Protein AF-A0A509LLV4-F1 (afdb_monomer_lite)

Foldseek 3Di:
DVVVVVVVVVVVVVVVVVVVVVVLVVLLVLLLVLLVVLLVVLVVLLVQCPPPDPVSVVSNVLSVQLNVCSVVCVVVLSVVCVVVVQDSDSVRSVVSSVVVSVVVSVD

Sequence (107 aa):
MKKLFIVTLSIVMGLVSLSTAFASDKSECIYRSKIEQKISFYQARLYLTDSEYKILSDIGKDAEKIISYLQKEKDQLVQEMKDRKVELSAAKINRFIINKARIGDMS

Secondary structure (DSSP, 8-state):
-HHHHHHHHHHHHHHHHHHHHHHHHHHHHHHHHHHHHHHHHHHTTGGGTT-SSHHHHHHHHHHHHHHHHHHHSHHHHHHHHHHTT--S-HHHHHHHHHHHHHHHH--

Radius of gyration: 20.81 Å; chains: 1; bounding box: 53×24×62 Å

Structure (mmCIF, N/CA/C/O backbone):
data_AF-A0A509LLV4-F1
#
_entry.id   AF-A0A509LLV4-F1
#
loop_
_atom_site.group_PDB
_atom_site.id
_atom_site.type_symbol
_atom_site.label_atom_id
_atom_site.label_alt_id
_atom_site.label_comp_id
_atom_site.label_asym_id
_atom_site.label_entity_id
_atom_site.label_seq_id
_atom_site.pdbx_PDB_ins_code
_atom_site.Cartn_x
_atom_site.Cartn_y
_atom_site.Cartn_z
_atom_site.occupancy
_atom_site.B_iso_or_equiv
_atom_site.auth_seq_id
_atom_site.auth_comp_id
_atom_site.auth_asym_id
_atom_site.auth_atom_id
_atom_site.pdbx_PDB_model_num
ATOM 1 N N . MET A 1 1 ? 37.375 -10.429 -40.938 1.00 58.00 1 MET A N 1
ATOM 2 C CA . MET A 1 1 ? 36.568 -9.261 -40.507 1.00 58.00 1 MET A CA 1
ATOM 3 C C . MET A 1 1 ? 35.150 -9.619 -40.045 1.00 58.00 1 MET A C 1
ATOM 5 O O . MET A 1 1 ? 34.812 -9.247 -38.934 1.00 58.00 1 MET A O 1
ATOM 9 N N . LYS A 1 2 ? 34.345 -10.402 -40.789 1.00 55.44 2 LYS A N 1
ATOM 10 C CA . LYS A 1 2 ? 32.964 -10.771 -40.375 1.00 55.44 2 LYS A CA 1
ATOM 11 C C . LYS A 1 2 ? 32.849 -11.478 -39.008 1.00 55.44 2 LYS A C 1
ATOM 13 O O . LYS A 1 2 ? 31.958 -11.159 -38.235 1.00 55.44 2 LYS A O 1
ATOM 18 N N . LYS A 1 3 ? 33.768 -12.400 -38.683 1.00 55.19 3 LYS A N 1
ATOM 19 C CA . LYS A 1 3 ? 33.751 -13.142 -37.403 1.00 55.19 3 LYS A CA 1
ATOM 20 C C . LYS A 1 3 ? 34.016 -12.249 -36.180 1.00 55.19 3 LYS A C 1
ATOM 22 O O . LYS A 1 3 ? 33.401 -12.459 -35.146 1.00 55.19 3 LYS A O 1
ATOM 27 N N . LEU A 1 4 ? 34.875 -11.235 -36.321 1.00 61.66 4 LEU A N 1
ATOM 28 C CA . LEU A 1 4 ? 35.189 -10.290 -35.243 1.00 61.66 4 LEU A CA 1
ATOM 29 C C . LEU A 1 4 ? 33.963 -9.426 -34.895 1.00 61.66 4 LEU A C 1
ATOM 31 O O . LEU A 1 4 ? 33.672 -9.218 -33.726 1.00 61.66 4 LEU A O 1
ATOM 35 N N . PHE A 1 5 ? 33.202 -9.019 -35.917 1.00 58.75 5 PHE A N 1
ATOM 36 C CA . PHE A 1 5 ? 32.002 -8.189 -35.778 1.00 58.75 5 PHE A CA 1
ATOM 37 C C . PHE A 1 5 ? 30.840 -8.916 -35.073 1.00 58.75 5 PHE A C 1
ATOM 39 O O . PHE A 1 5 ? 30.132 -8.329 -34.257 1.00 58.75 5 PHE A O 1
ATOM 46 N N . ILE A 1 6 ? 30.663 -10.213 -35.351 1.00 63.56 6 ILE A N 1
ATOM 47 C CA . ILE A 1 6 ? 29.625 -11.042 -34.715 1.00 63.56 6 ILE A CA 1
ATOM 48 C C . ILE A 1 6 ? 29.936 -11.248 -33.227 1.00 63.56 6 ILE A C 1
ATOM 50 O O . ILE A 1 6 ? 29.045 -11.122 -32.393 1.00 63.56 6 ILE A O 1
ATOM 54 N N . VAL A 1 7 ? 31.203 -11.502 -32.881 1.00 62.09 7 VAL A N 1
ATOM 55 C CA . VAL A 1 7 ? 31.624 -11.670 -31.480 1.00 62.09 7 VAL A CA 1
ATOM 56 C C . VAL A 1 7 ? 31.405 -10.381 -30.686 1.00 62.09 7 VAL A C 1
ATOM 58 O O . VAL A 1 7 ? 30.842 -10.427 -29.595 1.00 62.09 7 VAL A O 1
ATOM 61 N N . THR A 1 8 ? 31.762 -9.221 -31.246 1.00 63.25 8 THR A N 1
ATOM 62 C CA . THR A 1 8 ? 31.513 -7.929 -30.589 1.00 63.25 8 THR A CA 1
ATOM 63 C C . THR A 1 8 ? 30.023 -7.634 -30.411 1.00 63.25 8 THR A C 1
ATOM 65 O O . THR A 1 8 ? 29.631 -7.120 -29.368 1.00 63.25 8 THR A O 1
ATOM 68 N N . LEU A 1 9 ? 29.173 -8.005 -31.376 1.00 65.38 9 LEU A N 1
ATOM 69 C CA . LEU A 1 9 ? 27.727 -7.776 -31.293 1.00 65.38 9 LEU A CA 1
ATOM 70 C C . LEU A 1 9 ? 27.070 -8.620 -30.187 1.00 65.38 9 LEU A C 1
ATOM 72 O O . LEU A 1 9 ? 26.252 -8.105 -29.427 1.00 65.38 9 LEU A O 1
ATOM 76 N N . SER A 1 10 ? 27.467 -9.888 -30.051 1.00 60.94 10 SER A N 1
ATOM 77 C CA . SER A 1 10 ? 26.960 -10.781 -28.999 1.00 60.94 10 SER A CA 1
ATOM 78 C C . SER A 1 10 ? 27.371 -10.330 -27.596 1.00 60.94 10 SER A C 1
ATOM 80 O O . SER A 1 10 ? 26.572 -10.410 -26.666 1.00 60.94 10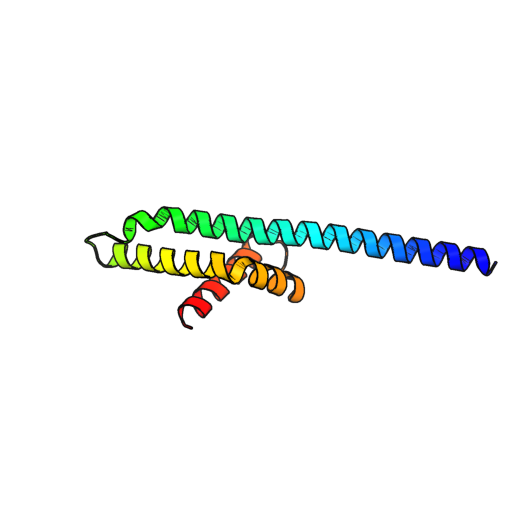 SER A O 1
ATOM 82 N N . ILE A 1 11 ? 28.593 -9.809 -27.440 1.00 66.88 11 ILE A N 1
ATOM 83 C CA . ILE A 1 11 ? 29.082 -9.278 -26.159 1.00 66.88 11 ILE A CA 1
ATOM 84 C C . ILE A 1 11 ? 28.299 -8.021 -25.761 1.00 66.88 11 ILE A C 1
ATOM 86 O O . ILE A 1 11 ? 27.865 -7.910 -24.615 1.00 66.88 11 ILE A O 1
ATOM 90 N N . VAL A 1 12 ? 28.054 -7.104 -26.704 1.00 59.91 12 VAL A N 1
ATOM 91 C CA . VAL A 1 12 ? 27.263 -5.888 -26.451 1.00 59.91 12 VAL A CA 1
ATOM 92 C C . VAL A 1 12 ? 25.814 -6.238 -26.095 1.00 59.91 12 VAL A C 1
ATOM 94 O O . VAL A 1 12 ? 25.299 -5.740 -25.097 1.00 59.91 12 VAL A O 1
ATOM 97 N N . MET A 1 13 ? 25.174 -7.148 -26.837 1.00 63.06 13 MET A N 1
ATOM 98 C CA . MET A 1 13 ? 23.824 -7.645 -26.520 1.00 63.06 13 MET A CA 1
ATOM 99 C C . MET A 1 13 ? 23.755 -8.303 -25.129 1.00 63.06 13 MET A C 1
ATOM 101 O O . MET A 1 13 ? 22.809 -8.064 -24.373 1.00 63.06 13 MET A O 1
ATOM 105 N N . GLY A 1 14 ? 24.767 -9.097 -24.763 1.00 58.84 14 GLY A N 1
ATOM 106 C CA . GLY A 1 14 ? 24.861 -9.740 -23.451 1.00 58.84 14 GLY A CA 1
ATOM 107 C C . GLY A 1 14 ? 25.018 -8.741 -22.300 1.00 58.84 14 GLY A C 1
ATOM 108 O O . GLY A 1 14 ? 24.294 -8.828 -21.310 1.00 58.84 14 GLY A O 1
ATOM 109 N N . LEU A 1 15 ? 25.901 -7.748 -22.448 1.00 57.81 15 LEU A N 1
ATOM 110 C CA . LEU A 1 15 ? 26.114 -6.674 -21.464 1.00 57.81 15 LEU A CA 1
ATOM 11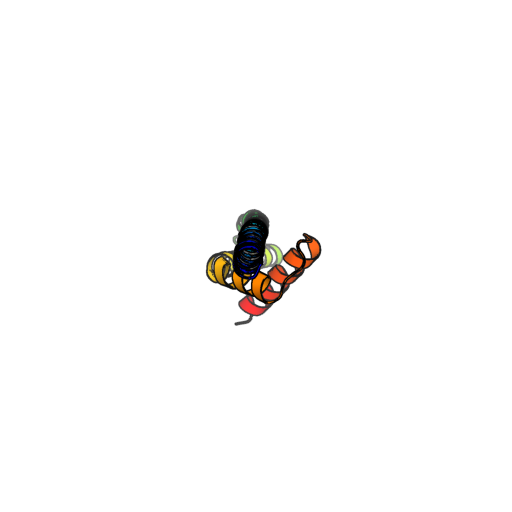1 C C . LEU A 1 15 ? 24.860 -5.813 -21.257 1.00 57.81 15 LEU A C 1
ATOM 113 O O . LEU A 1 15 ? 24.508 -5.482 -20.120 1.00 57.81 15 LEU A O 1
ATOM 117 N N . VAL A 1 16 ? 24.147 -5.487 -22.338 1.00 59.72 16 VAL A N 1
ATOM 118 C CA . VAL A 1 16 ? 22.880 -4.747 -22.260 1.00 59.72 16 VAL A CA 1
ATOM 119 C C . VAL A 1 16 ? 21.826 -5.576 -21.521 1.00 59.72 16 VAL A C 1
ATOM 121 O O . VAL A 1 16 ? 21.202 -5.078 -20.588 1.00 59.72 16 VAL A O 1
ATOM 124 N N . SER A 1 17 ? 21.696 -6.865 -21.837 1.00 53.59 17 SER A N 1
ATOM 125 C CA . SER A 1 17 ? 20.741 -7.756 -21.161 1.00 53.59 17 SER A CA 1
ATOM 126 C C . SER A 1 17 ? 21.019 -7.861 -19.656 1.00 53.59 17 SER A C 1
ATOM 128 O O . SER A 1 17 ? 20.111 -7.696 -18.841 1.00 53.59 17 SER A O 1
ATOM 130 N N . LEU A 1 18 ? 22.286 -8.030 -19.264 1.00 50.75 18 LEU A N 1
ATOM 131 C CA . LEU A 1 18 ? 22.678 -8.129 -17.856 1.00 50.75 18 LEU A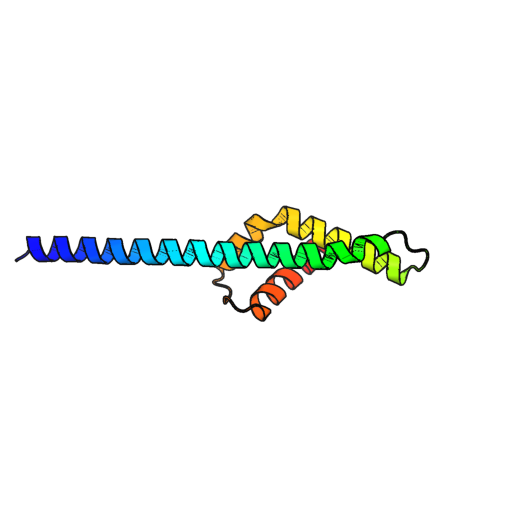 CA 1
ATOM 132 C C . LEU A 1 18 ? 22.378 -6.835 -17.081 1.00 50.75 18 LEU A C 1
ATOM 134 O O . LEU A 1 18 ? 21.806 -6.876 -15.995 1.00 50.75 18 LEU A O 1
ATOM 138 N N . SER A 1 19 ? 22.711 -5.675 -17.656 1.00 52.81 19 SER A N 1
ATOM 139 C CA . SER A 1 19 ? 22.458 -4.378 -17.011 1.00 52.81 19 SER A CA 1
ATOM 140 C C . SER A 1 19 ? 20.964 -4.096 -16.813 1.00 52.81 19 SER A C 1
ATOM 142 O O . SER A 1 19 ? 20.570 -3.586 -15.762 1.00 52.81 19 SER A O 1
ATOM 144 N N . THR A 1 20 ? 20.116 -4.498 -17.765 1.00 60.59 20 THR A N 1
ATOM 145 C CA . THR A 1 20 ? 18.655 -4.388 -17.618 1.00 60.59 20 THR A CA 1
ATOM 146 C C . THR A 1 20 ? 18.094 -5.323 -16.545 1.00 60.59 20 THR A C 1
ATOM 148 O O . THR A 1 20 ? 17.210 -4.910 -15.792 1.00 60.59 20 THR A O 1
ATOM 151 N N . ALA A 1 21 ? 18.644 -6.534 -16.401 1.00 56.88 21 ALA A N 1
ATOM 152 C CA . ALA A 1 21 ? 18.249 -7.471 -15.351 1.00 56.88 21 ALA A CA 1
ATOM 153 C C . ALA A 1 21 ? 18.576 -6.928 -13.947 1.00 56.88 21 ALA A C 1
ATOM 155 O O . ALA A 1 21 ? 17.698 -6.896 -13.086 1.00 56.88 21 ALA A O 1
ATOM 156 N N . PHE A 1 22 ? 19.789 -6.401 -13.738 1.00 59.22 22 PHE A N 1
ATOM 157 C CA . PHE A 1 22 ? 20.181 -5.786 -12.460 1.00 59.22 22 PHE A CA 1
ATOM 158 C C . PHE A 1 22 ? 19.356 -4.536 -12.117 1.00 59.22 22 PHE A C 1
ATOM 160 O O . PHE A 1 22 ? 18.990 -4.324 -10.960 1.00 59.22 22 PHE A O 1
ATOM 167 N N . ALA A 1 23 ? 19.040 -3.698 -13.109 1.00 62.50 23 ALA A N 1
ATOM 168 C CA . ALA A 1 23 ? 18.194 -2.524 -12.897 1.00 62.50 23 ALA A CA 1
ATOM 169 C C . ALA A 1 23 ? 16.750 -2.914 -12.531 1.00 62.50 23 ALA A C 1
ATOM 171 O O . ALA A 1 23 ? 16.157 -2.304 -11.637 1.00 62.50 23 ALA A O 1
ATOM 172 N N . SER A 1 24 ? 16.208 -3.949 -13.183 1.00 67.94 24 SER A N 1
ATOM 173 C CA . SER A 1 24 ? 14.886 -4.505 -12.875 1.00 67.94 24 SER A CA 1
ATOM 174 C C . SER A 1 24 ? 14.827 -5.028 -11.439 1.00 67.94 24 SER A C 1
ATOM 176 O O .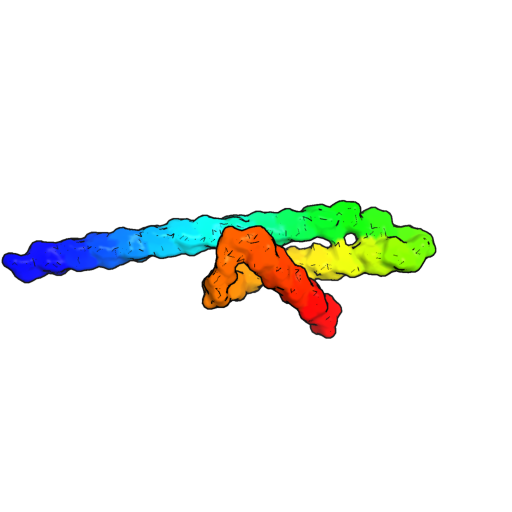 SER A 1 24 ? 13.925 -4.641 -10.696 1.00 67.94 24 SER A O 1
ATOM 178 N N . ASP A 1 25 ? 15.813 -5.825 -11.027 1.00 75.31 25 ASP A N 1
ATOM 179 C CA . ASP A 1 25 ? 15.895 -6.407 -9.681 1.00 75.31 25 ASP A CA 1
ATOM 180 C C . ASP A 1 25 ? 15.978 -5.326 -8.584 1.00 75.31 25 ASP A C 1
ATOM 182 O O . ASP A 1 25 ? 15.224 -5.323 -7.606 1.00 75.31 25 ASP A O 1
ATOM 186 N N . LYS A 1 26 ? 16.796 -4.289 -8.811 1.00 85.25 26 LYS A N 1
ATOM 187 C CA . LYS A 1 26 ? 16.888 -3.146 -7.893 1.00 85.25 26 LYS A CA 1
ATOM 188 C C . LYS A 1 26 ? 15.571 -2.371 -7.784 1.00 85.25 26 LYS A C 1
ATOM 190 O O . LYS A 1 26 ? 15.182 -1.982 -6.682 1.00 85.25 26 LYS A O 1
ATOM 195 N N . SER A 1 27 ? 14.894 -2.121 -8.907 1.00 89.06 27 SER A N 1
ATOM 196 C CA . SER A 1 27 ? 13.618 -1.391 -8.912 1.00 89.06 27 SER A CA 1
ATOM 197 C C . SER A 1 27 ? 12.521 -2.149 -8.162 1.00 89.06 27 SER A C 1
ATOM 199 O O . SER A 1 27 ? 11.795 -1.557 -7.365 1.00 89.06 27 SER A O 1
ATOM 201 N N . GLU A 1 28 ? 12.466 -3.469 -8.338 1.00 93.31 28 GLU A N 1
ATOM 202 C CA . GLU A 1 28 ? 11.525 -4.348 -7.656 1.00 93.31 28 GLU A CA 1
ATOM 203 C C . GLU A 1 28 ? 11.728 -4.335 -6.140 1.00 93.31 28 GLU A C 1
ATOM 205 O O . GLU A 1 28 ? 10.770 -4.123 -5.392 1.00 93.31 28 GLU A O 1
ATOM 210 N N . CYS A 1 29 ? 12.976 -4.470 -5.685 1.00 93.44 29 CYS A N 1
ATOM 211 C CA . CYS A 1 29 ? 13.313 -4.387 -4.267 1.00 93.44 29 CYS A CA 1
ATOM 212 C C . CYS A 1 29 ? 12.867 -3.048 -3.649 1.00 93.44 29 CYS A C 1
ATOM 214 O O . CYS A 1 29 ? 12.244 -3.017 -2.584 1.00 93.44 29 CYS A O 1
ATOM 216 N N . ILE A 1 30 ? 13.101 -1.931 -4.351 1.00 93.81 30 ILE A N 1
ATOM 217 C CA . ILE A 1 30 ? 12.675 -0.599 -3.897 1.00 93.81 30 ILE A CA 1
ATOM 218 C C . ILE A 1 30 ? 11.147 -0.513 -3.789 1.00 93.81 30 ILE A C 1
ATOM 220 O O . ILE A 1 30 ? 10.636 -0.032 -2.773 1.00 93.81 30 ILE A O 1
ATOM 224 N N . TYR A 1 31 ? 10.404 -0.975 -4.798 1.00 95.94 31 TYR A N 1
ATOM 225 C CA . TYR A 1 31 ? 8.940 -0.960 -4.767 1.00 95.94 31 TYR A CA 1
ATOM 226 C C . TYR A 1 31 ? 8.376 -1.806 -3.625 1.00 95.94 31 TYR A C 1
ATOM 228 O O . TYR A 1 31 ? 7.535 -1.315 -2.869 1.00 95.94 31 TYR A O 1
ATOM 236 N N . ARG A 1 32 ? 8.875 -3.037 -3.454 1.00 96.38 32 ARG A N 1
ATOM 237 C CA . ARG A 1 32 ? 8.469 -3.941 -2.366 1.00 96.38 32 ARG A CA 1
ATOM 238 C C . ARG A 1 32 ? 8.706 -3.304 -1.001 1.00 96.38 32 ARG A C 1
ATOM 240 O O . ARG A 1 32 ? 7.774 -3.206 -0.206 1.00 96.38 32 ARG A O 1
ATOM 247 N N . SER A 1 33 ? 9.906 -2.765 -0.783 1.00 95.62 33 SER A N 1
ATOM 248 C CA . SER A 1 33 ? 10.253 -2.077 0.464 1.00 95.62 33 SER A CA 1
ATOM 249 C C . SER A 1 33 ? 9.320 -0.895 0.750 1.00 95.62 33 SER A C 1
ATOM 251 O O . SER A 1 33 ? 8.933 -0.665 1.894 1.00 95.62 33 SER A O 1
ATOM 253 N N . LYS A 1 34 ? 8.896 -0.145 -0.277 1.00 95.81 34 LYS A N 1
ATOM 254 C CA . LYS A 1 34 ? 7.964 0.979 -0.099 1.00 95.81 34 LYS A CA 1
ATOM 255 C C . LYS A 1 34 ? 6.540 0.544 0.235 1.00 95.81 34 LYS A C 1
ATOM 257 O O . LYS A 1 34 ? 5.895 1.223 1.034 1.00 95.81 34 LYS A O 1
ATOM 262 N N . ILE A 1 35 ? 6.062 -0.565 -0.327 1.00 97.06 35 ILE A N 1
ATOM 263 C CA . ILE A 1 35 ? 4.771 -1.152 0.061 1.00 97.06 35 ILE A CA 1
ATOM 264 C C . ILE A 1 35 ? 4.831 -1.615 1.521 1.00 97.06 35 ILE A C 1
ATOM 266 O O . ILE A 1 35 ? 3.948 -1.274 2.303 1.00 97.06 35 ILE A O 1
ATOM 270 N N . GLU A 1 36 ? 5.904 -2.294 1.924 1.00 96.75 36 GLU A N 1
ATOM 271 C CA . GLU A 1 36 ? 6.086 -2.773 3.301 1.00 96.75 36 GLU A CA 1
ATOM 272 C C . GLU A 1 36 ? 6.183 -1.624 4.308 1.00 96.75 36 GLU A C 1
ATOM 274 O O . GLU A 1 36 ? 5.472 -1.626 5.310 1.00 96.75 36 GLU A O 1
ATOM 279 N N . GLN A 1 37 ? 6.942 -0.569 3.996 1.00 96.00 37 GLN A N 1
ATOM 280 C CA . GLN A 1 37 ? 6.963 0.659 4.802 1.00 96.00 37 GLN A CA 1
ATOM 281 C C . GLN A 1 37 ? 5.563 1.273 4.953 1.00 96.00 37 GLN A C 1
ATOM 283 O O . GLN A 1 37 ? 5.230 1.814 6.010 1.00 96.00 37 GLN A O 1
ATOM 288 N N . LYS A 1 38 ? 4.728 1.210 3.905 1.00 95.44 38 LYS A N 1
ATOM 289 C CA . LYS A 1 38 ? 3.353 1.714 3.965 1.00 95.44 38 LYS A CA 1
ATOM 290 C C . LYS A 1 38 ? 2.474 0.843 4.859 1.00 95.44 38 LYS A C 1
ATOM 292 O O . LYS A 1 38 ? 1.733 1.397 5.665 1.00 95.44 38 LYS A O 1
ATOM 297 N N . ILE A 1 39 ? 2.592 -0.479 4.756 1.00 96.12 39 ILE A N 1
ATOM 298 C CA . ILE A 1 39 ? 1.901 -1.426 5.638 1.00 96.12 39 ILE A CA 1
ATOM 299 C C . ILE A 1 39 ? 2.274 -1.141 7.096 1.00 96.12 39 ILE A C 1
ATOM 301 O O . ILE A 1 39 ? 1.381 -0.910 7.905 1.00 96.12 39 ILE A O 1
ATOM 305 N N . SER A 1 40 ? 3.566 -1.039 7.421 1.00 96.44 40 SER A N 1
ATOM 306 C CA . SER A 1 40 ? 4.025 -0.737 8.785 1.00 96.44 40 SER A CA 1
ATOM 307 C C . SER A 1 40 ? 3.493 0.594 9.314 1.00 96.44 40 SER A C 1
ATOM 309 O O . SER A 1 40 ? 3.093 0.693 10.472 1.00 96.44 40 SER A O 1
ATOM 311 N N . PHE A 1 41 ? 3.418 1.619 8.460 1.00 94.25 41 PHE A N 1
ATOM 312 C CA . PHE A 1 41 ? 2.815 2.899 8.829 1.00 94.25 41 PHE A CA 1
ATOM 313 C C . PHE A 1 41 ? 1.337 2.764 9.226 1.00 94.25 41 PHE A C 1
ATOM 315 O O . PHE A 1 41 ? 0.905 3.424 10.170 1.00 94.25 41 PHE A O 1
ATOM 322 N N . TYR A 1 42 ? 0.551 1.938 8.531 1.00 95.19 42 TYR A N 1
ATOM 323 C CA . TYR A 1 42 ? -0.855 1.713 8.880 1.00 95.19 42 TYR A CA 1
ATOM 324 C C . TYR A 1 42 ? -1.031 0.741 10.046 1.00 95.19 42 TYR A C 1
ATOM 326 O O . TYR A 1 42 ? -1.940 0.942 10.845 1.00 95.19 42 TYR A O 1
ATOM 334 N N . GLN A 1 43 ? -0.144 -0.244 10.215 1.00 95.94 43 GLN A N 1
ATOM 335 C CA . GLN A 1 43 ? -0.178 -1.168 11.357 1.00 95.94 43 GLN A CA 1
ATOM 336 C C . GLN A 1 43 ? -0.136 -0.421 12.692 1.00 95.94 43 GLN A C 1
ATOM 338 O O . GLN A 1 43 ? -0.851 -0.780 13.623 1.00 95.94 43 GLN A O 1
ATOM 343 N N . ALA A 1 44 ? 0.612 0.684 12.754 1.00 93.12 44 ALA A N 1
ATOM 344 C CA . ALA A 1 44 ? 0.661 1.560 13.921 1.00 93.12 44 ALA A CA 1
ATOM 345 C C . ALA A 1 44 ? -0.693 2.195 14.297 1.00 93.12 44 ALA A C 1
ATOM 347 O O . ALA A 1 44 ? -0.773 2.808 15.350 1.00 93.12 44 ALA A O 1
ATOM 348 N N . ARG A 1 45 ? -1.742 2.088 13.467 1.00 94.06 45 ARG A N 1
ATOM 349 C CA . ARG A 1 45 ? -3.094 2.623 13.726 1.00 94.06 45 ARG A CA 1
ATOM 350 C C . ARG A 1 45 ? -4.123 1.559 14.091 1.00 94.06 45 ARG A C 1
ATOM 352 O O . ARG A 1 45 ? -5.230 1.927 14.463 1.00 94.06 45 ARG A O 1
ATOM 359 N N . LEU A 1 46 ? -3.781 0.273 14.021 1.00 94.50 46 LEU A N 1
ATOM 360 C CA . LEU A 1 46 ? -4.732 -0.812 14.296 1.00 94.50 46 LEU A CA 1
ATOM 361 C C . LEU A 1 46 ? -5.267 -0.792 15.733 1.00 94.50 46 LEU A C 1
ATOM 363 O O . LEU A 1 46 ? -6.389 -1.213 15.974 1.00 94.50 46 LEU A O 1
ATOM 367 N N . TYR A 1 47 ? -4.511 -0.231 16.681 1.00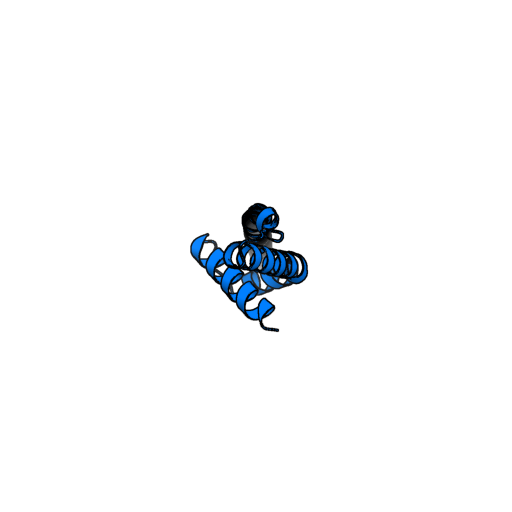 93.69 47 TYR A N 1
ATOM 368 C CA . TYR A 1 47 ? -4.982 -0.048 18.059 1.00 93.69 47 TYR A CA 1
ATOM 369 C C . TYR A 1 47 ? -6.204 0.884 18.170 1.00 93.69 47 TYR A C 1
ATOM 371 O O . TYR A 1 47 ? -6.860 0.911 19.207 1.00 93.69 47 TYR A O 1
ATOM 379 N N . LEU A 1 48 ? -6.495 1.678 17.131 1.00 95.31 48 LEU A N 1
ATOM 380 C CA . LEU A 1 48 ? -7.639 2.586 17.105 1.00 95.31 48 LEU A CA 1
ATOM 381 C C . LEU A 1 48 ? -8.944 1.887 16.715 1.00 95.31 48 LEU A C 1
ATOM 383 O O . LEU A 1 48 ? -10.002 2.466 16.945 1.00 95.31 48 LEU A O 1
ATOM 387 N N . THR A 1 49 ? -8.893 0.678 16.146 1.00 95.31 49 THR A N 1
ATOM 388 C CA . THR A 1 49 ? -10.068 -0.035 15.614 1.00 95.31 49 THR A CA 1
ATOM 389 C C . THR A 1 49 ? -11.174 -0.198 16.658 1.00 95.31 49 THR A C 1
ATOM 391 O O . THR A 1 49 ? -12.340 0.077 16.359 1.00 95.31 49 THR A O 1
ATOM 394 N N . ASP A 1 50 ? -10.796 -0.524 17.895 1.00 93.44 50 ASP A N 1
ATOM 395 C CA . ASP A 1 50 ? -11.712 -0.759 19.020 1.00 93.44 50 ASP A CA 1
ATOM 396 C C . ASP A 1 50 ? -11.977 0.501 19.864 1.00 93.44 50 ASP A C 1
ATOM 398 O O . ASP A 1 50 ? -12.464 0.422 20.990 1.00 93.44 50 ASP A O 1
ATOM 402 N N . SER A 1 51 ? -11.636 1.688 19.352 1.00 96.06 51 SER A N 1
ATOM 403 C CA . SER A 1 51 ? -11.877 2.934 20.077 1.00 96.06 51 SER A CA 1
ATOM 404 C C . SER A 1 51 ? -13.373 3.214 20.246 1.00 96.06 51 SER A C 1
ATOM 406 O O . SER A 1 51 ? -14.147 3.137 19.294 1.00 96.06 51 SER A O 1
ATOM 408 N N . GLU A 1 52 ? -13.766 3.656 21.441 1.00 96.25 52 GLU A N 1
ATOM 409 C CA . GLU A 1 52 ? -15.126 4.138 21.724 1.00 96.25 52 GLU A CA 1
ATOM 410 C C . GLU A 1 52 ? -15.474 5.414 20.936 1.00 96.25 52 GLU A C 1
ATOM 412 O O . GLU A 1 52 ? -16.643 5.712 20.678 1.00 96.25 52 GLU A O 1
ATOM 417 N N . TYR A 1 53 ? -14.460 6.173 20.506 1.00 97.44 53 TYR A N 1
ATOM 418 C CA . TYR A 1 53 ? -14.652 7.346 19.664 1.00 97.44 53 TYR A CA 1
ATOM 419 C C . TYR A 1 53 ? -14.788 6.920 18.206 1.00 97.44 53 TYR A C 1
ATOM 421 O O . TYR A 1 53 ? -13.818 6.488 17.583 1.00 97.44 53 TYR A O 1
ATOM 429 N N . LYS A 1 54 ? -15.975 7.139 17.626 1.00 96.31 54 LYS A N 1
ATOM 430 C CA . LYS A 1 54 ? -16.287 6.765 16.237 1.00 96.31 54 LYS A CA 1
ATOM 431 C C . LYS A 1 54 ? -15.211 7.199 15.233 1.00 96.31 54 LYS A C 1
ATOM 433 O O . LYS A 1 54 ? -14.761 6.378 14.449 1.00 96.31 54 LYS A O 1
ATOM 438 N N . ILE A 1 55 ? -14.743 8.448 15.308 1.00 96.44 55 ILE A N 1
ATOM 439 C CA . ILE A 1 55 ? -13.708 8.972 14.398 1.00 96.44 55 ILE A CA 1
ATOM 440 C C . ILE A 1 55 ? -12.395 8.174 14.474 1.00 96.44 55 ILE A C 1
ATOM 442 O O . ILE A 1 55 ? -11.731 7.978 13.462 1.00 96.44 55 ILE A O 1
ATOM 446 N N . LEU A 1 56 ? -12.018 7.700 15.664 1.00 96.75 56 LEU A N 1
ATOM 447 C CA . LEU A 1 56 ? -10.804 6.914 15.867 1.00 96.75 56 LEU A CA 1
ATOM 448 C C . LEU A 1 56 ? -11.009 5.468 15.398 1.00 96.75 56 LEU A C 1
ATOM 450 O O . LEU A 1 56 ? -10.154 4.951 14.683 1.00 96.75 56 LEU A O 1
ATOM 454 N N . SER A 1 57 ? -12.161 4.864 15.711 1.00 97.56 57 SER A N 1
ATOM 455 C CA . SER A 1 57 ? -12.539 3.540 15.192 1.00 97.56 57 SER A CA 1
ATOM 456 C C . SER A 1 57 ? -12.556 3.511 13.663 1.00 97.56 57 SER A C 1
ATOM 458 O O . SER A 1 57 ? -12.011 2.586 13.064 1.00 97.56 57 SER A O 1
ATOM 460 N N . ASP A 1 58 ? -13.100 4.550 13.025 1.00 96.25 58 ASP A N 1
ATOM 461 C CA . ASP A 1 58 ? -13.133 4.680 11.566 1.00 96.25 58 ASP A CA 1
ATOM 462 C C . ASP A 1 58 ? -11.706 4.748 10.982 1.00 96.25 58 ASP A C 1
ATOM 464 O O . ASP A 1 58 ? -11.404 4.048 10.019 1.00 96.25 58 ASP A O 1
ATOM 468 N N . ILE A 1 59 ? -10.781 5.486 11.615 1.00 95.25 59 ILE A N 1
ATOM 469 C CA . ILE A 1 59 ? -9.359 5.514 11.212 1.00 95.25 59 ILE A CA 1
ATOM 470 C C . ILE A 1 59 ? -8.702 4.131 11.339 1.00 95.25 59 ILE A C 1
ATOM 472 O O . ILE A 1 59 ? -7.908 3.751 10.474 1.00 95.25 59 ILE A O 1
ATOM 476 N N . GLY A 1 60 ? -8.987 3.395 12.417 1.00 96.31 60 GLY A N 1
ATOM 477 C CA . GLY A 1 60 ? -8.459 2.044 12.630 1.00 96.31 60 GLY A CA 1
ATOM 478 C C . GLY A 1 60 ? -8.949 1.061 11.566 1.00 96.31 60 GLY A C 1
ATOM 479 O O . GLY A 1 60 ? -8.143 0.367 10.947 1.00 96.31 60 GLY A O 1
ATOM 480 N N . LYS A 1 61 ? -10.254 1.088 11.274 1.00 95.50 61 LYS A N 1
ATOM 481 C CA . LYS A 1 61 ? -10.880 0.276 10.219 1.00 95.50 61 LYS A CA 1
ATOM 482 C C . LYS A 1 61 ? -10.332 0.616 8.836 1.00 95.50 61 LYS A C 1
ATOM 484 O O . LYS A 1 61 ? -9.994 -0.286 8.078 1.00 95.50 61 LYS A O 1
ATOM 489 N N . ASP A 1 62 ? -10.171 1.896 8.510 1.00 94.44 62 ASP A N 1
ATOM 490 C CA . ASP A 1 62 ? -9.556 2.307 7.242 1.00 94.44 62 ASP A CA 1
ATOM 491 C C . ASP A 1 62 ? -8.108 1.807 7.129 1.00 94.44 62 ASP A C 1
ATOM 493 O O . ASP A 1 62 ? -7.680 1.336 6.073 1.00 94.44 62 ASP A O 1
ATOM 497 N N . ALA A 1 63 ? -7.340 1.868 8.222 1.00 95.19 63 ALA A N 1
ATOM 498 C CA . ALA A 1 63 ? -5.985 1.330 8.252 1.00 95.19 63 ALA A CA 1
ATOM 499 C C . ALA A 1 63 ? -5.967 -0.190 8.023 1.00 95.19 63 ALA A C 1
ATOM 501 O O . ALA A 1 63 ? -5.144 -0.669 7.243 1.00 95.19 63 ALA A O 1
ATOM 502 N N . GLU A 1 64 ? -6.881 -0.933 8.651 1.00 95.69 64 GLU A N 1
ATOM 503 C CA . GLU A 1 64 ? -7.040 -2.378 8.468 1.00 95.69 64 GLU A CA 1
ATOM 504 C C . GLU A 1 64 ? -7.314 -2.742 7.004 1.00 95.69 64 GLU A C 1
ATOM 506 O O . GLU A 1 64 ? -6.614 -3.583 6.432 1.00 95.69 64 GLU A O 1
ATOM 511 N N . LYS A 1 65 ? -8.259 -2.052 6.357 1.00 94.81 65 LYS A N 1
ATOM 512 C CA . LYS A 1 65 ? -8.574 -2.279 4.940 1.00 94.81 65 LYS A CA 1
ATOM 513 C C . LYS A 1 65 ? -7.385 -1.994 4.028 1.00 94.81 65 LYS A C 1
ATOM 515 O O . LYS A 1 65 ? -7.070 -2.802 3.154 1.00 94.81 65 LYS A O 1
ATOM 520 N N . ILE A 1 66 ? -6.677 -0.885 4.259 1.00 94.69 66 ILE A N 1
ATOM 521 C CA . ILE A 1 66 ? -5.486 -0.539 3.473 1.00 94.69 66 ILE A CA 1
ATOM 522 C C . ILE A 1 66 ? -4.391 -1.596 3.649 1.00 94.69 66 ILE A C 1
ATOM 524 O O . ILE A 1 66 ? -3.767 -1.988 2.665 1.00 94.69 66 ILE A O 1
ATOM 528 N N . ILE A 1 67 ? -4.148 -2.075 4.873 1.00 95.44 67 ILE A N 1
ATOM 529 C CA . ILE A 1 67 ? -3.171 -3.145 5.125 1.00 95.44 67 ILE A CA 1
ATOM 530 C C . ILE A 1 67 ? -3.562 -4.406 4.361 1.00 95.44 67 ILE A C 1
ATOM 5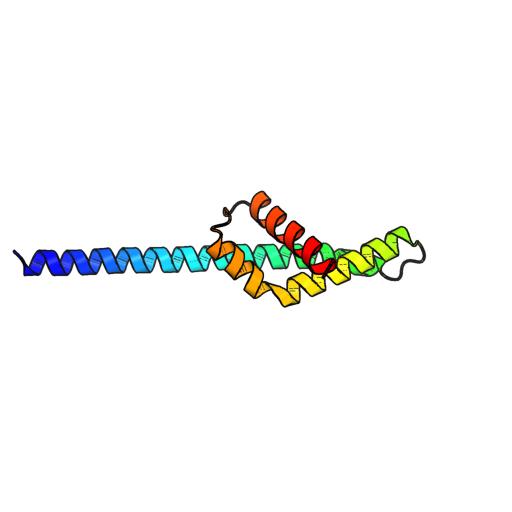32 O O . ILE A 1 67 ? -2.721 -4.949 3.645 1.00 95.44 67 ILE A O 1
ATOM 536 N N . SER A 1 68 ? -4.822 -4.829 4.476 1.00 95.50 68 SER A N 1
ATOM 537 C CA . SER A 1 68 ? -5.333 -6.030 3.813 1.00 95.50 68 SER A CA 1
ATOM 538 C C . SER A 1 68 ? -5.144 -5.954 2.296 1.00 95.50 68 SER A C 1
ATOM 540 O O . SER A 1 68 ? -4.543 -6.849 1.696 1.00 95.50 68 SER A O 1
ATOM 542 N N . TYR A 1 69 ? -5.530 -4.829 1.683 1.00 95.69 69 TYR A N 1
ATOM 543 C CA . TYR A 1 69 ? -5.317 -4.588 0.257 1.00 95.69 69 TYR A CA 1
ATOM 544 C C . TYR A 1 69 ? -3.831 -4.649 -0.124 1.00 95.69 69 TYR A C 1
ATOM 546 O O . TYR A 1 69 ? -3.452 -5.360 -1.052 1.00 95.69 69 TYR A O 1
ATOM 554 N N . LEU A 1 70 ? -2.964 -3.927 0.594 1.00 95.62 70 LEU A N 1
ATOM 555 C CA . LEU A 1 70 ? -1.538 -3.858 0.262 1.00 95.62 70 LEU A CA 1
ATOM 556 C C . LEU A 1 70 ? -0.812 -5.191 0.454 1.00 95.62 70 LEU A C 1
ATOM 558 O O . LEU A 1 70 ? 0.144 -5.459 -0.270 1.00 95.62 70 LEU A O 1
ATOM 562 N N . GLN A 1 71 ? -1.235 -6.011 1.416 1.00 95.81 71 GLN A N 1
ATOM 563 C CA . GLN A 1 71 ? -0.699 -7.356 1.616 1.00 95.81 71 GLN A CA 1
ATOM 564 C C . GLN A 1 71 ? -1.132 -8.299 0.494 1.00 95.81 71 GLN A C 1
ATOM 566 O O . GLN A 1 71 ? -0.296 -9.032 -0.033 1.00 95.81 71 GLN A O 1
ATOM 571 N N . LYS A 1 72 ? -2.412 -8.245 0.109 1.00 96.06 72 LYS A N 1
ATOM 572 C CA . LYS A 1 72 ? -2.990 -9.091 -0.937 1.00 96.06 72 LYS A CA 1
ATOM 573 C C . LYS A 1 72 ? -2.441 -8.758 -2.326 1.00 96.06 72 LYS A C 1
ATOM 575 O O . LYS A 1 72 ? -2.035 -9.652 -3.058 1.00 96.06 72 LYS A O 1
ATOM 580 N N . GLU A 1 73 ? -2.384 -7.476 -2.673 1.00 96.19 73 GLU A N 1
ATOM 581 C CA . GLU A 1 73 ? -2.069 -7.007 -4.029 1.00 96.19 73 GLU A CA 1
ATOM 582 C C . GLU A 1 73 ? -0.585 -6.643 -4.216 1.00 96.19 73 GLU A C 1
ATOM 584 O O . GLU A 1 73 ? -0.208 -6.053 -5.230 1.00 96.19 73 GLU A O 1
ATOM 589 N N . LYS A 1 74 ? 0.287 -6.966 -3.247 1.00 95.31 74 LYS A N 1
ATOM 590 C CA . LYS A 1 74 ? 1.700 -6.537 -3.232 1.00 95.31 74 LYS A CA 1
ATOM 591 C C . LYS A 1 74 ? 2.423 -6.839 -4.545 1.00 95.31 74 LYS A C 1
ATOM 593 O O . LYS A 1 74 ? 3.042 -5.945 -5.121 1.00 95.31 74 LYS A O 1
ATOM 598 N N . ASP A 1 75 ? 2.347 -8.083 -5.009 1.00 95.19 75 ASP A N 1
ATOM 599 C CA . ASP A 1 75 ? 3.056 -8.531 -6.212 1.00 95.19 75 ASP A CA 1
ATOM 600 C C . ASP A 1 75 ? 2.501 -7.875 -7.479 1.00 95.19 75 ASP A C 1
ATOM 602 O O . ASP A 1 75 ? 3.269 -7.408 -8.323 1.00 95.19 75 ASP A O 1
ATOM 606 N N . GLN A 1 76 ? 1.176 -7.741 -7.572 1.00 96.12 76 GLN A N 1
ATOM 607 C CA . GLN A 1 76 ? 0.533 -7.050 -8.685 1.00 96.12 76 GLN A CA 1
ATOM 608 C C . GLN A 1 76 ? 0.928 -5.569 -8.725 1.00 96.12 76 GLN A C 1
ATOM 610 O O . GLN A 1 76 ? 1.269 -5.052 -9.787 1.00 96.12 76 GLN A O 1
ATOM 615 N N . LEU A 1 77 ? 0.944 -4.878 -7.583 1.00 96.38 77 LEU A N 1
ATOM 616 C CA . LEU A 1 77 ? 1.340 -3.470 -7.509 1.00 96.38 77 LEU A CA 1
ATOM 617 C C . LEU A 1 77 ? 2.792 -3.257 -7.947 1.00 96.38 77 LEU A C 1
ATOM 619 O O . LEU A 1 77 ? 3.085 -2.281 -8.637 1.00 96.38 77 LEU A O 1
ATOM 623 N N . VAL A 1 78 ? 3.700 -4.160 -7.566 1.00 96.38 78 VAL A N 1
ATOM 624 C CA . VAL A 1 78 ? 5.100 -4.136 -8.018 1.00 96.38 78 VAL A CA 1
ATOM 625 C C . VAL A 1 78 ? 5.175 -4.299 -9.530 1.00 96.38 78 VAL A C 1
ATOM 627 O O . VAL A 1 78 ? 5.851 -3.505 -10.190 1.00 96.38 78 VAL A O 1
ATOM 630 N N . GLN A 1 79 ? 4.460 -5.279 -10.083 1.00 95.12 79 GLN A N 1
ATOM 631 C CA . GLN A 1 79 ? 4.445 -5.510 -11.522 1.00 95.12 79 GLN A CA 1
ATOM 632 C C . GLN A 1 79 ? 3.868 -4.304 -12.275 1.00 95.12 79 GLN A C 1
ATOM 634 O O . GLN A 1 79 ? 4.503 -3.797 -13.196 1.00 95.12 79 GLN A O 1
ATOM 639 N N . GLU A 1 80 ? 2.747 -3.743 -11.816 1.00 95.69 80 GLU A N 1
ATOM 640 C CA . GLU A 1 80 ? 2.162 -2.543 -12.415 1.00 95.69 80 GLU A CA 1
ATOM 641 C C . GLU A 1 80 ? 3.106 -1.330 -12.356 1.00 95.69 80 GLU A C 1
ATOM 643 O O . GLU A 1 80 ? 3.152 -0.538 -13.301 1.00 95.69 80 GLU A O 1
ATOM 648 N N . MET A 1 81 ? 3.866 -1.157 -11.268 1.00 96.06 81 MET A N 1
ATOM 649 C CA . MET A 1 81 ? 4.861 -0.084 -11.168 1.00 96.06 81 MET A CA 1
ATOM 650 C C . MET A 1 81 ? 6.024 -0.281 -12.147 1.00 96.06 81 MET A C 1
ATOM 652 O O . MET A 1 81 ? 6.497 0.706 -12.719 1.00 96.06 81 MET A O 1
ATOM 656 N N . LYS A 1 82 ? 6.457 -1.529 -12.381 1.00 93.81 82 LYS A N 1
ATOM 657 C CA . LYS A 1 82 ? 7.468 -1.872 -13.397 1.00 93.81 82 LYS A CA 1
ATOM 658 C C . LYS A 1 82 ? 6.944 -1.582 -14.803 1.00 93.81 82 LYS A C 1
ATOM 660 O O . LYS A 1 82 ? 7.596 -0.853 -15.550 1.00 93.81 82 LYS A O 1
ATOM 665 N N . ASP A 1 83 ? 5.744 -2.057 -15.124 1.00 93.75 83 ASP A N 1
ATOM 666 C CA . ASP A 1 83 ? 5.131 -1.908 -16.449 1.00 93.75 83 ASP A CA 1
ATOM 667 C C . ASP A 1 83 ? 4.889 -0.435 -16.802 1.00 93.75 83 ASP A C 1
ATOM 669 O O . ASP A 1 83 ? 5.173 0.016 -17.912 1.00 93.75 83 ASP A O 1
ATOM 673 N N . ARG A 1 84 ? 4.429 0.353 -15.823 1.00 93.69 84 ARG A N 1
ATOM 674 C CA . ARG A 1 84 ? 4.198 1.798 -15.975 1.00 93.69 84 ARG A CA 1
ATOM 675 C C . ARG A 1 84 ? 5.468 2.635 -15.833 1.00 93.69 84 ARG A C 1
ATOM 677 O O . ARG A 1 84 ? 5.381 3.858 -15.942 1.00 93.69 84 ARG A O 1
ATOM 684 N N . LYS A 1 85 ? 6.621 2.006 -15.570 1.00 92.62 85 LYS A N 1
ATOM 685 C CA . LYS A 1 85 ? 7.912 2.666 -15.324 1.00 92.62 85 LYS A CA 1
ATOM 686 C C . LYS A 1 85 ? 7.777 3.812 -14.322 1.00 92.62 85 LYS A C 1
ATOM 688 O O . LYS A 1 85 ? 8.210 4.936 -14.581 1.00 92.62 85 LYS A O 1
ATOM 693 N N . VAL A 1 86 ? 7.116 3.537 -13.195 1.00 93.00 86 VAL A N 1
ATOM 694 C CA . VAL A 1 86 ? 6.956 4.529 -12.129 1.00 93.00 86 VAL A CA 1
ATOM 695 C C . VAL A 1 86 ? 8.339 5.011 -11.708 1.00 93.00 86 VAL A C 1
ATOM 697 O O . VAL A 1 86 ? 9.268 4.239 -11.522 1.00 93.00 86 VAL A O 1
ATOM 700 N N . GLU A 1 87 ? 8.510 6.320 -11.607 1.00 93.69 87 GLU A N 1
ATOM 701 C CA . GLU A 1 87 ? 9.800 6.881 -11.235 1.00 93.69 87 GLU A CA 1
ATOM 702 C C . GLU A 1 87 ? 10.188 6.432 -9.817 1.00 93.69 87 GLU A C 1
ATOM 704 O O . GLU A 1 87 ? 9.355 6.462 -8.905 1.00 93.69 87 GLU A O 1
ATOM 709 N N . LEU A 1 88 ? 11.463 6.076 -9.614 1.00 91.19 88 LEU A N 1
ATOM 710 C CA . LEU A 1 88 ? 12.018 5.634 -8.326 1.00 91.19 88 LEU A CA 1
ATOM 711 C C . LEU A 1 88 ? 12.179 6.780 -7.309 1.00 91.19 88 LEU A C 1
ATOM 713 O O . LEU A 1 88 ? 13.162 6.853 -6.575 1.00 91.19 88 LEU A O 1
ATOM 717 N N . SER A 1 89 ? 11.203 7.683 -7.243 1.00 92.94 89 SER A N 1
ATOM 718 C CA . SER A 1 89 ? 11.110 8.707 -6.213 1.00 92.94 89 SER A CA 1
ATOM 719 C C . SER A 1 89 ? 10.077 8.305 -5.165 1.00 92.94 89 SER A C 1
ATOM 721 O O . SER A 1 89 ? 8.980 7.821 -5.465 1.00 92.94 89 SER A O 1
ATOM 723 N N . ALA A 1 90 ? 10.410 8.538 -3.894 1.00 88.56 90 ALA A N 1
ATOM 724 C CA . ALA A 1 90 ? 9.537 8.172 -2.782 1.00 88.56 90 ALA A CA 1
ATOM 725 C C . ALA A 1 90 ? 8.139 8.801 -2.912 1.00 88.56 90 ALA A C 1
ATOM 727 O O . ALA A 1 90 ? 7.143 8.152 -2.602 1.00 88.56 90 ALA A O 1
ATOM 728 N N . ALA A 1 91 ? 8.049 10.041 -3.403 1.00 93.25 91 ALA A N 1
ATOM 729 C CA . ALA A 1 91 ? 6.780 10.734 -3.603 1.00 93.25 91 ALA A CA 1
ATOM 730 C C . ALA A 1 91 ? 5.906 10.067 -4.680 1.00 93.25 91 ALA A C 1
ATOM 732 O O . ALA A 1 91 ? 4.712 9.867 -4.455 1.00 93.25 91 ALA A O 1
ATOM 733 N N . LYS A 1 92 ? 6.482 9.687 -5.831 1.00 95.25 92 LYS A N 1
ATOM 734 C CA . LYS A 1 92 ? 5.733 9.065 -6.937 1.00 95.25 92 LYS A CA 1
ATOM 735 C C . LYS A 1 92 ? 5.255 7.665 -6.567 1.00 95.25 92 LYS A C 1
ATOM 737 O O . LYS A 1 92 ? 4.079 7.368 -6.771 1.00 95.25 92 LYS A O 1
ATOM 742 N N . ILE A 1 93 ? 6.121 6.863 -5.945 1.00 95.56 93 ILE A N 1
ATOM 743 C CA . ILE A 1 93 ? 5.770 5.522 -5.460 1.00 95.56 93 ILE A CA 1
ATOM 744 C C . ILE A 1 93 ? 4.665 5.610 -4.400 1.00 95.56 93 ILE A C 1
ATOM 746 O O . ILE A 1 93 ? 3.641 4.943 -4.518 1.00 95.56 93 ILE A O 1
ATOM 750 N N . ASN A 1 94 ? 4.812 6.487 -3.400 1.00 93.94 94 ASN A N 1
ATOM 751 C CA . ASN A 1 94 ? 3.785 6.668 -2.370 1.00 93.94 94 ASN A CA 1
ATOM 752 C C . ASN A 1 94 ? 2.440 7.097 -2.962 1.00 93.94 94 ASN A C 1
ATOM 754 O O . ASN A 1 94 ? 1.404 6.565 -2.568 1.00 93.94 94 ASN A O 1
ATOM 758 N N . ARG A 1 95 ? 2.447 8.043 -3.909 1.00 94.75 95 ARG A N 1
ATOM 759 C CA . ARG A 1 95 ? 1.226 8.488 -4.589 1.00 94.75 95 ARG A CA 1
ATOM 760 C C . ARG A 1 95 ? 0.560 7.338 -5.340 1.00 94.75 95 ARG A C 1
ATOM 762 O O . ARG A 1 95 ? -0.656 7.203 -5.263 1.00 94.75 95 ARG A O 1
ATOM 769 N N . PHE A 1 96 ? 1.342 6.513 -6.037 1.00 95.75 96 PHE A N 1
ATOM 770 C CA . PHE A 1 96 ? 0.826 5.340 -6.739 1.00 95.75 96 PHE A CA 1
ATOM 771 C C . PHE A 1 96 ? 0.146 4.362 -5.770 1.00 95.75 96 PHE A C 1
ATOM 773 O O . PHE A 1 96 ? -1.024 4.036 -5.957 1.00 95.75 96 PHE A O 1
ATOM 780 N N . ILE A 1 97 ? 0.850 3.971 -4.703 1.00 95.19 97 ILE A N 1
ATOM 781 C CA . ILE A 1 97 ? 0.362 3.020 -3.695 1.00 95.19 97 ILE A CA 1
ATOM 782 C C . ILE A 1 97 ? -0.929 3.526 -3.035 1.00 95.19 97 ILE A C 1
ATOM 784 O O . ILE A 1 97 ? -1.907 2.789 -2.963 1.00 95.19 97 ILE A O 1
ATOM 788 N N . ILE A 1 98 ? -0.961 4.789 -2.591 1.00 92.06 98 ILE A N 1
ATOM 789 C CA . ILE A 1 98 ? -2.133 5.369 -1.912 1.00 92.06 98 ILE A CA 1
ATOM 790 C C . ILE A 1 98 ? -3.338 5.437 -2.851 1.00 92.06 98 ILE A C 1
ATOM 792 O O . ILE A 1 98 ? -4.448 5.101 -2.445 1.00 92.06 98 ILE A O 1
ATOM 796 N N . ASN A 1 99 ? -3.136 5.855 -4.104 1.00 93.69 99 ASN A N 1
ATOM 797 C CA . ASN A 1 99 ? -4.227 5.923 -5.073 1.00 93.69 99 ASN A CA 1
ATOM 798 C C . ASN A 1 99 ? -4.820 4.536 -5.341 1.00 93.69 99 ASN A C 1
ATOM 800 O O . ASN A 1 99 ? -6.037 4.403 -5.414 1.00 93.69 99 ASN A O 1
ATOM 804 N N . LYS A 1 100 ? -3.975 3.508 -5.456 1.00 93.69 100 LYS A N 1
ATOM 805 C CA . LYS A 1 100 ? -4.427 2.130 -5.659 1.00 93.69 100 LYS A CA 1
ATOM 806 C C . LYS A 1 100 ? -5.161 1.573 -4.447 1.00 93.69 100 LYS A C 1
ATOM 808 O O . LYS A 1 100 ? -6.258 1.059 -4.619 1.00 93.69 100 LYS A O 1
ATOM 813 N N . ALA A 1 101 ? -4.619 1.763 -3.246 1.00 89.62 101 ALA A N 1
ATOM 814 C CA . ALA A 1 101 ? -5.263 1.318 -2.014 1.00 89.62 101 ALA A CA 1
ATOM 815 C C . ALA A 1 101 ? -6.639 1.963 -1.800 1.00 89.62 101 ALA A C 1
ATOM 817 O O . ALA A 1 101 ? -7.570 1.284 -1.393 1.00 89.62 101 ALA A O 1
ATOM 818 N N . ARG A 1 102 ? -6.798 3.250 -2.139 1.00 85.88 102 ARG A N 1
ATOM 819 C CA . ARG A 1 102 ? -8.101 3.931 -2.061 1.00 85.88 102 ARG A CA 1
ATOM 820 C C . ARG A 1 102 ? -9.114 3.422 -3.081 1.00 85.88 102 ARG A C 1
ATOM 822 O O . ARG A 1 102 ? -10.287 3.346 -2.762 1.00 85.88 102 ARG A O 1
ATOM 829 N N . ILE A 1 103 ? -8.681 3.107 -4.302 1.00 81.62 103 ILE A N 1
ATOM 830 C CA . ILE A 1 103 ? -9.579 2.561 -5.331 1.00 81.62 103 ILE A CA 1
ATOM 831 C C . ILE A 1 103 ? -9.974 1.122 -4.982 1.00 81.62 103 ILE A C 1
ATOM 833 O O . ILE A 1 103 ? -11.135 0.768 -5.126 1.00 81.62 103 ILE A O 1
ATOM 837 N N . GLY A 1 104 ? -9.023 0.314 -4.507 1.00 71.88 104 GLY A N 1
ATOM 838 C CA . GLY A 1 104 ? -9.262 -1.076 -4.116 1.00 71.88 104 GLY A CA 1
ATOM 839 C C . GLY A 1 104 ? -10.096 -1.247 -2.845 1.00 71.88 104 GLY A C 1
ATOM 840 O O . GLY A 1 104 ? -10.683 -2.300 -2.658 1.00 71.88 104 GLY A O 1
ATOM 841 N N . ASP A 1 105 ? -10.180 -0.224 -1.991 1.00 57.38 105 ASP A N 1
ATOM 842 C CA . ASP A 1 105 ? -11.134 -0.171 -0.871 1.00 57.38 105 ASP A CA 1
ATOM 843 C C . ASP A 1 105 ? -12.586 0.066 -1.343 1.00 57.38 105 ASP A C 1
ATOM 845 O O . ASP A 1 105 ? -13.541 -0.292 -0.661 1.00 57.38 105 ASP A O 1
ATOM 849 N N . MET A 1 106 ? -12.776 0.659 -2.529 1.00 55.88 106 MET A N 1
ATOM 850 C CA . MET A 1 106 ? -14.104 0.930 -3.098 1.00 55.88 106 MET A CA 1
ATOM 851 C C . MET A 1 106 ? -14.656 -0.227 -3.949 1.00 55.88 106 MET A C 1
ATOM 853 O O . MET A 1 106 ? -15.784 -0.119 -4.433 1.00 55.88 106 MET A O 1
ATOM 857 N N . SER A 1 107 ? -13.866 -1.282 -4.178 1.00 48.69 107 SER A N 1
ATOM 858 C CA . SER A 1 107 ? -14.208 -2.453 -5.003 1.00 48.69 107 SER A CA 1
ATOM 859 C C . SER A 1 107 ? -14.468 -3.688 -4.158 1.00 48.69 107 SER A C 1
ATOM 861 O O . SER A 1 107 ? -15.464 -4.385 -4.438 1.00 48.69 107 SER A O 1
#

pLDDT: mean 85.14, std 15.71, range [48.69, 97.56]